Protein AF-Q98S32-F1 (afdb_monomer_lite)

Foldseek 3Di:
DWDDKDWDFDFAQAWDQDPPPRDIDGGRDTFTWIWTFDDDPPWGKIKIWGADPPPRDIDIWIATVVVRDIGD

Structure (mmCIF, N/CA/C/O backbone):
data_AF-Q98S32-F1
#
_entry.id   AF-Q98S32-F1
#
loop_
_atom_site.group_PDB
_atom_site.id
_atom_site.type_symbol
_atom_site.label_atom_id
_atom_site.label_alt_id
_atom_site.label_comp_id
_atom_site.label_asym_id
_atom_site.label_entity_id
_atom_site.label_seq_id
_atom_site.pdbx_PDB_ins_code
_atom_site.Cartn_x
_atom_site.Cartn_y
_atom_site.Cartn_z
_atom_site.occupancy
_atom_site.B_iso_or_equiv
_atom_site.auth_seq_id
_atom_site.auth_comp_id
_atom_site.auth_asym_id
_atom_site.auth_atom_id
_atom_site.pdbx_PDB_model_num
ATOM 1 N N . MET A 1 1 ? 15.930 8.601 1.135 1.00 52.06 1 MET A N 1
ATOM 2 C CA . MET A 1 1 ? 15.524 9.952 0.684 1.00 52.06 1 MET A CA 1
ATOM 3 C C . MET A 1 1 ? 14.208 9.840 -0.090 1.00 52.06 1 MET A C 1
ATOM 5 O O . MET A 1 1 ? 14.142 9.051 -1.026 1.00 52.06 1 MET A O 1
ATOM 9 N N . ILE A 1 2 ? 13.140 10.523 0.344 1.00 57.59 2 ILE A N 1
ATOM 10 C CA . ILE A 1 2 ? 11.811 10.482 -0.304 1.00 57.59 2 ILE A CA 1
ATOM 11 C C . ILE A 1 2 ? 11.684 11.717 -1.196 1.00 57.59 2 ILE A C 1
ATOM 13 O O . ILE A 1 2 ? 11.781 12.829 -0.696 1.00 57.59 2 ILE A O 1
ATOM 17 N N . ILE A 1 3 ? 11.466 11.526 -2.497 1.00 56.41 3 ILE A N 1
ATOM 18 C CA . ILE A 1 3 ? 11.623 12.603 -3.495 1.00 56.41 3 ILE A CA 1
ATOM 19 C C . ILE A 1 3 ? 10.335 13.400 -3.676 1.00 56.41 3 ILE A C 1
ATOM 21 O O . ILE A 1 3 ? 10.356 14.620 -3.766 1.00 56.41 3 ILE A O 1
ATOM 25 N N . LYS A 1 4 ? 9.194 12.710 -3.766 1.00 63.75 4 LYS A N 1
ATOM 26 C CA . LYS A 1 4 ? 7.880 13.326 -3.979 1.00 63.75 4 LYS A CA 1
ATOM 27 C C . LYS A 1 4 ? 6.822 12.515 -3.248 1.00 63.75 4 LYS A C 1
ATOM 29 O O . LYS A 1 4 ? 6.736 11.301 -3.437 1.00 63.75 4 LYS A O 1
ATOM 34 N N . LYS A 1 5 ? 6.016 13.206 -2.440 1.00 74.94 5 LYS A N 1
ATOM 35 C CA . LYS A 1 5 ? 4.801 12.668 -1.826 1.00 74.94 5 LYS A CA 1
ATOM 36 C C . LYS A 1 5 ? 3.611 13.146 -2.652 1.00 74.94 5 LYS A C 1
ATOM 38 O O . LYS A 1 5 ? 3.444 14.348 -2.836 1.00 74.94 5 LYS A O 1
ATOM 43 N N . LYS A 1 6 ? 2.784 12.233 -3.160 1.00 79.69 6 LYS A N 1
ATOM 44 C CA . LYS A 1 6 ? 1.529 12.587 -3.849 1.00 79.69 6 LYS A CA 1
ATOM 45 C C . LYS A 1 6 ? 0.353 11.914 -3.156 1.00 79.69 6 LYS A C 1
ATOM 47 O O . LYS A 1 6 ? 0.391 10.709 -2.921 1.00 79.69 6 LYS A O 1
ATOM 52 N N . LYS A 1 7 ? -0.695 12.680 -2.847 1.00 84.25 7 LYS A N 1
ATOM 53 C CA . LYS A 1 7 ? -1.979 12.130 -2.389 1.00 84.25 7 LYS A CA 1
ATOM 54 C C . LYS A 1 7 ? -2.739 11.595 -3.600 1.00 84.25 7 LYS A C 1
ATOM 56 O O . LYS A 1 7 ? -2.877 12.308 -4.591 1.00 84.25 7 LYS A O 1
ATOM 61 N N . ARG A 1 8 ? -3.203 10.347 -3.539 1.00 85.69 8 ARG A N 1
ATOM 62 C CA . ARG A 1 8 ? -4.028 9.720 -4.581 1.00 85.69 8 ARG A CA 1
ATOM 63 C C . ARG A 1 8 ? -5.054 8.781 -3.959 1.00 85.69 8 ARG A C 1
ATOM 65 O O . ARG A 1 8 ? -4.832 8.218 -2.887 1.00 85.69 8 ARG A O 1
ATOM 72 N N . ARG A 1 9 ? -6.167 8.589 -4.665 1.00 88.19 9 ARG A N 1
ATOM 73 C CA . ARG A 1 9 ? -7.081 7.481 -4.392 1.00 88.19 9 ARG A CA 1
ATOM 74 C C . ARG A 1 9 ? -6.449 6.211 -4.958 1.00 88.19 9 ARG A C 1
ATOM 76 O O . ARG A 1 9 ? -6.076 6.174 -6.126 1.00 88.19 9 ARG A O 1
ATOM 83 N N . LEU A 1 10 ? -6.270 5.213 -4.108 1.00 87.31 10 LEU A N 1
ATOM 84 C CA . LEU A 1 10 ? -5.574 3.963 -4.390 1.00 87.31 10 LEU A CA 1
ATOM 85 C C . LEU A 1 10 ? -6.542 2.804 -4.223 1.00 87.31 10 LEU A C 1
ATOM 87 O O . LEU A 1 10 ? -7.387 2.835 -3.333 1.00 87.31 10 LEU A O 1
ATOM 91 N N . MET A 1 11 ? -6.400 1.773 -5.042 1.00 89.75 11 MET A N 1
ATOM 92 C CA . MET A 1 11 ? -7.082 0.501 -4.832 1.00 89.75 11 MET A CA 1
ATOM 93 C C . MET A 1 11 ? -6.104 -0.473 -4.182 1.00 89.75 11 MET A C 1
ATOM 95 O O . MET A 1 11 ? -4.970 -0.584 -4.645 1.00 89.75 11 MET A O 1
ATOM 99 N N . LEU A 1 12 ? -6.514 -1.152 -3.110 1.00 87.69 12 LEU A N 1
ATOM 100 C CA . LEU A 1 12 ? -5.664 -2.153 -2.465 1.00 87.69 12 LEU A CA 1
ATOM 101 C C . LEU A 1 12 ? -5.481 -3.369 -3.392 1.00 87.69 12 LEU A C 1
ATOM 103 O O . LEU A 1 12 ? -6.482 -3.985 -3.767 1.00 87.69 12 LEU A O 1
ATOM 107 N N . PRO A 1 13 ? -4.241 -3.736 -3.761 1.00 86.94 13 PRO A N 1
ATOM 108 C CA . PRO A 1 13 ? -4.000 -4.849 -4.679 1.00 86.94 13 PRO A CA 1
ATOM 109 C C . PRO A 1 13 ? -4.117 -6.229 -4.010 1.00 86.94 13 PRO A C 1
ATOM 111 O O . PRO A 1 13 ? -4.281 -7.234 -4.699 1.00 86.94 13 PRO A O 1
ATOM 114 N N . PHE A 1 14 ? -4.087 -6.288 -2.677 1.00 87.38 14 PHE A N 1
ATOM 115 C CA . PHE A 1 14 ? -4.207 -7.499 -1.862 1.00 87.38 14 PHE A CA 1
ATOM 116 C C . PHE A 1 14 ? -4.814 -7.168 -0.491 1.00 87.38 14 PHE A C 1
ATOM 118 O O . PHE A 1 14 ? -4.985 -5.997 -0.143 1.00 87.38 14 PHE A O 1
ATOM 125 N N . ASP A 1 15 ? -5.129 -8.206 0.281 1.00 87.94 15 ASP A N 1
ATOM 126 C CA . ASP A 1 15 ? -5.660 -8.088 1.638 1.00 87.94 15 ASP A CA 1
ATOM 127 C C . ASP A 1 15 ? -4.592 -7.590 2.625 1.00 87.94 15 ASP A C 1
ATOM 129 O O . ASP A 1 15 ? -3.552 -8.227 2.865 1.00 87.94 15 ASP A O 1
ATOM 133 N N . VAL A 1 16 ? -4.865 -6.438 3.237 1.00 87.38 16 VAL A N 1
ATOM 134 C CA . VAL A 1 16 ? -3.969 -5.799 4.203 1.00 87.38 16 VAL A CA 1
ATOM 135 C C . VAL A 1 16 ? -4.577 -5.840 5.596 1.00 87.38 16 VAL A C 1
ATOM 137 O O . VAL A 1 16 ? -5.435 -5.030 5.964 1.00 87.38 16 VAL A O 1
ATOM 140 N N . THR A 1 17 ? -4.057 -6.749 6.410 1.00 87.88 17 THR A N 1
ATOM 141 C CA . THR A 1 17 ? -4.358 -6.836 7.837 1.00 87.88 17 THR A CA 1
ATOM 142 C C . THR A 1 17 ? -3.644 -5.718 8.589 1.00 87.88 17 THR A C 1
ATOM 144 O O . THR A 1 17 ? -2.418 -5.610 8.559 1.00 87.88 17 THR A O 1
ATOM 147 N N . CYS A 1 18 ? -4.403 -4.869 9.278 1.00 86.56 18 CYS A N 1
ATOM 148 C CA . CYS A 1 18 ? -3.831 -3.853 10.147 1.00 86.56 18 CYS A CA 1
ATOM 149 C C . CYS A 1 18 ? -3.167 -4.528 11.352 1.00 86.56 18 CYS A C 1
ATOM 151 O O . CYS A 1 18 ? -3.843 -5.198 12.126 1.00 86.56 18 CYS A O 1
ATOM 153 N N . LYS A 1 19 ? -1.866 -4.297 11.562 1.00 83.62 19 LYS A N 1
ATOM 154 C CA . LYS A 1 19 ? -1.125 -4.874 12.700 1.00 83.62 19 LYS A CA 1
ATOM 155 C C . LYS A 1 19 ? -1.676 -4.451 14.070 1.00 83.62 19 LYS A C 1
ATOM 157 O O . LYS A 1 19 ? -1.476 -5.157 15.045 1.00 83.62 19 LYS A O 1
ATOM 162 N N . LEU A 1 20 ? -2.372 -3.312 14.142 1.00 85.38 20 LEU A N 1
ATOM 163 C CA . LEU A 1 20 ? -2.794 -2.708 15.410 1.00 85.38 20 LEU A CA 1
ATOM 164 C C . LEU A 1 20 ? -4.203 -3.114 15.839 1.00 85.38 20 LEU A C 1
ATOM 166 O O . LEU A 1 20 ? -4.408 -3.458 16.992 1.00 85.38 20 LEU A O 1
ATOM 170 N N . CYS A 1 21 ? -5.177 -3.078 14.930 1.00 87.81 21 CYS A N 1
ATOM 171 C CA . CYS A 1 21 ? -6.561 -3.454 15.249 1.00 87.81 21 CYS A CA 1
ATOM 172 C C . CYS A 1 21 ? -6.963 -4.815 14.674 1.00 87.81 21 CYS A C 1
ATOM 174 O O . CYS A 1 21 ? -8.139 -5.157 14.710 1.00 87.81 21 CYS A O 1
ATOM 176 N N . LYS A 1 22 ? -6.016 -5.546 14.064 1.00 87.62 22 LYS A N 1
ATOM 177 C CA . LYS A 1 22 ? -6.226 -6.824 13.359 1.00 87.62 22 LYS A CA 1
ATOM 178 C C . LYS A 1 22 ? -7.294 -6.779 12.253 1.00 87.62 22 LYS A C 1
ATOM 180 O O . LYS A 1 22 ? -7.603 -7.799 11.649 1.00 87.62 22 LYS A O 1
ATOM 185 N N . PHE A 1 23 ? -7.817 -5.594 11.927 1.00 87.88 23 PHE A N 1
ATOM 186 C CA . PHE A 1 23 ? -8.828 -5.416 10.894 1.00 87.88 23 PHE A CA 1
ATOM 187 C C . PHE A 1 23 ? -8.245 -5.741 9.522 1.00 87.88 23 PHE A C 1
ATOM 189 O O . PHE A 1 23 ? -7.220 -5.171 9.128 1.00 87.88 23 PHE A O 1
ATOM 196 N N . ASN A 1 24 ? -8.915 -6.617 8.778 1.00 88.19 24 ASN A N 1
ATOM 197 C CA . ASN A 1 24 ? -8.511 -6.957 7.424 1.00 88.19 24 ASN A CA 1
ATOM 198 C C . ASN A 1 24 ? -9.119 -5.974 6.413 1.00 88.19 24 ASN A C 1
ATOM 200 O O . ASN A 1 24 ? -10.333 -5.936 6.205 1.00 88.19 24 ASN A O 1
ATOM 204 N N . ASN A 1 25 ? -8.278 -5.165 5.767 1.00 86.69 25 ASN A N 1
ATOM 205 C CA . ASN A 1 25 ? -8.708 -4.350 4.637 1.00 86.69 25 ASN A CA 1
ATOM 206 C C . ASN A 1 25 ? -8.676 -5.219 3.382 1.00 86.69 25 ASN A C 1
ATOM 208 O O . ASN A 1 25 ? -7.599 -5.534 2.880 1.00 86.69 25 ASN A O 1
ATOM 212 N N . LYS A 1 26 ? -9.862 -5.574 2.885 1.00 89.38 26 LYS A N 1
ATOM 213 C CA . LYS A 1 26 ? -10.020 -6.418 1.699 1.00 89.38 26 LYS A CA 1
ATOM 214 C C . LYS A 1 26 ? -9.401 -5.786 0.442 1.00 89.38 26 LYS A C 1
ATOM 216 O O . LYS A 1 26 ? -9.483 -4.566 0.242 1.00 89.38 26 LYS A O 1
ATOM 221 N N . LYS A 1 27 ? -8.847 -6.632 -0.426 1.00 90.81 27 LYS A N 1
ATOM 222 C CA . LYS A 1 27 ? -8.433 -6.338 -1.802 1.00 90.81 27 LYS A CA 1
ATOM 223 C C . LYS A 1 27 ? -9.556 -5.626 -2.562 1.00 90.81 27 LYS A C 1
ATOM 225 O O . LYS A 1 27 ? -10.737 -5.854 -2.317 1.00 90.81 27 LYS A O 1
ATOM 230 N N . GLY A 1 28 ? -9.195 -4.728 -3.477 1.00 89.50 28 GLY A N 1
ATOM 231 C CA . GLY A 1 28 ? -10.146 -3.963 -4.291 1.00 89.50 28 GLY A CA 1
ATOM 232 C C . GLY A 1 28 ? -10.747 -2.744 -3.583 1.00 89.50 28 GLY A C 1
ATOM 233 O O . GLY A 1 28 ? -11.347 -1.883 -4.228 1.00 89.50 28 GLY A O 1
ATOM 234 N N . ARG A 1 29 ? -10.552 -2.594 -2.265 1.00 88.62 29 ARG A N 1
ATOM 235 C CA . ARG A 1 29 ? -11.041 -1.419 -1.536 1.00 88.62 29 ARG A CA 1
ATOM 236 C C . ARG A 1 29 ? -10.308 -0.159 -1.994 1.00 88.62 29 ARG A C 1
ATOM 238 O O . ARG A 1 29 ? -9.077 -0.095 -1.968 1.00 88.62 29 ARG A O 1
ATOM 245 N N . LYS A 1 30 ? -11.075 0.869 -2.370 1.00 89.75 30 LYS A N 1
ATOM 246 C CA . LYS A 1 30 ? -10.549 2.200 -2.698 1.00 89.75 30 LYS A CA 1
ATOM 247 C C . LYS A 1 30 ? -10.292 2.986 -1.411 1.00 89.75 30 LYS A C 1
ATOM 249 O O . LYS A 1 30 ? -11.216 3.229 -0.639 1.00 89.75 30 LYS A O 1
ATOM 254 N N . VAL A 1 31 ? -9.054 3.415 -1.198 1.00 88.56 31 VAL A N 1
ATOM 255 C CA . VAL A 1 31 ? -8.607 4.184 -0.032 1.00 88.56 31 VAL A CA 1
ATOM 256 C C . VAL A 1 31 ? -7.910 5.464 -0.474 1.00 88.56 31 VAL A C 1
ATOM 258 O O . VAL A 1 31 ? -7.233 5.499 -1.499 1.00 88.56 31 VAL A O 1
ATOM 261 N N . ASN A 1 32 ? -8.053 6.533 0.305 1.00 88.44 32 ASN A N 1
ATOM 262 C CA . ASN A 1 32 ? -7.227 7.720 0.116 1.00 88.44 32 ASN A CA 1
ATOM 263 C C . ASN A 1 32 ? -5.874 7.474 0.779 1.00 88.44 32 ASN A C 1
ATOM 265 O O . ASN A 1 32 ? -5.805 7.172 1.973 1.00 88.44 32 ASN A O 1
ATOM 269 N N . GLY A 1 33 ? -4.806 7.592 -0.001 1.00 88.69 33 GLY A N 1
ATOM 270 C CA . GLY A 1 33 ? -3.463 7.325 0.473 1.00 88.69 33 GLY A CA 1
ATOM 271 C C . GLY A 1 33 ? -2.422 8.256 -0.121 1.00 88.69 33 GLY A C 1
ATOM 272 O O . GLY A 1 33 ? -2.706 9.150 -0.922 1.00 88.69 33 GLY A O 1
ATOM 273 N N . MET A 1 34 ? -1.193 8.058 0.323 1.00 87.69 34 MET A N 1
ATOM 274 C CA . MET A 1 34 ? -0.019 8.771 -0.144 1.00 87.69 34 MET A CA 1
ATOM 275 C C . MET A 1 34 ? 0.931 7.794 -0.810 1.00 87.69 34 MET A C 1
ATOM 277 O O . MET A 1 34 ? 1.176 6.709 -0.292 1.00 87.69 34 MET A O 1
ATOM 281 N N . ILE A 1 35 ? 1.479 8.207 -1.944 1.00 86.12 35 ILE A N 1
ATOM 282 C CA . ILE A 1 35 ? 2.497 7.462 -2.670 1.00 86.12 35 ILE A CA 1
ATOM 283 C C . ILE A 1 35 ? 3.814 8.211 -2.527 1.00 86.12 35 ILE A C 1
ATOM 285 O O . ILE A 1 35 ? 3.889 9.401 -2.855 1.00 86.12 35 ILE A O 1
ATOM 289 N N . ASN A 1 36 ? 4.842 7.496 -2.085 1.00 84.06 36 ASN A N 1
ATOM 290 C CA . ASN A 1 36 ? 6.206 7.986 -1.976 1.00 84.06 36 ASN A CA 1
ATOM 291 C C . ASN A 1 36 ? 7.100 7.158 -2.903 1.00 84.06 36 ASN A C 1
ATOM 293 O O . ASN A 1 36 ? 7.235 5.951 -2.713 1.00 84.06 36 ASN A O 1
ATOM 297 N N . LYS A 1 37 ? 7.730 7.802 -3.890 1.00 79.81 37 LYS A N 1
ATOM 298 C CA . LYS A 1 37 ? 8.761 7.150 -4.711 1.00 79.81 37 LYS A CA 1
ATOM 299 C C . LYS A 1 37 ? 10.069 7.093 -3.918 1.00 79.81 37 LYS A C 1
ATOM 301 O O . LYS A 1 37 ? 10.547 8.136 -3.457 1.00 79.81 37 LYS A O 1
ATOM 306 N N . LEU A 1 38 ? 10.625 5.896 -3.758 1.00 76.56 38 LEU A N 1
ATOM 307 C CA . LEU A 1 38 ? 11.926 5.674 -3.138 1.00 76.56 38 LEU A CA 1
ATOM 308 C C . LEU A 1 38 ? 12.999 5.644 -4.237 1.00 76.56 38 LEU A C 1
ATOM 310 O O . LEU A 1 38 ? 12.892 4.886 -5.195 1.00 76.56 38 LEU A O 1
ATOM 314 N N . LEU A 1 39 ? 14.036 6.478 -4.110 1.00 65.31 39 LEU A N 1
ATOM 315 C CA . LEU A 1 39 ? 15.257 6.351 -4.916 1.00 65.31 39 LEU A CA 1
ATOM 316 C C . LEU A 1 39 ? 16.139 5.297 -4.243 1.00 65.31 39 LEU A C 1
ATOM 318 O O . LEU A 1 39 ? 16.871 5.608 -3.302 1.00 65.31 39 LEU A O 1
ATOM 322 N N . LYS A 1 40 ? 16.066 4.048 -4.704 1.00 64.81 40 LYS A N 1
ATOM 323 C CA . LYS A 1 40 ? 17.172 3.102 -4.532 1.00 64.81 40 LYS A CA 1
ATOM 324 C C . LYS A 1 40 ? 17.923 3.019 -5.851 1.00 64.81 40 LYS A C 1
ATOM 326 O O . LYS A 1 40 ? 17.303 2.989 -6.906 1.00 64.81 40 LYS A O 1
ATOM 331 N N . LYS A 1 41 ? 19.256 2.974 -5.770 1.00 57.53 41 LYS A N 1
ATOM 332 C CA . LYS A 1 41 ? 20.223 3.127 -6.876 1.00 57.53 41 LYS A CA 1
ATOM 333 C C . LYS A 1 41 ? 19.979 2.258 -8.131 1.00 57.53 41 LYS A C 1
ATOM 335 O O . LYS A 1 41 ? 20.634 2.509 -9.132 1.00 57.53 41 LYS A O 1
ATOM 340 N N . LYS A 1 42 ? 19.086 1.256 -8.096 1.00 58.31 42 LYS A N 1
ATOM 341 C CA . LYS A 1 42 ? 18.791 0.353 -9.226 1.00 58.31 42 LYS A CA 1
ATOM 342 C C . LYS A 1 42 ? 17.318 -0.067 -9.395 1.00 58.31 42 LYS A C 1
ATOM 344 O O . LYS A 1 42 ? 17.029 -0.733 -10.376 1.00 58.31 42 LYS A O 1
ATOM 349 N N . LEU A 1 43 ? 16.402 0.271 -8.476 1.00 61.16 43 LEU A N 1
ATOM 350 C CA . LEU A 1 43 ? 15.024 -0.255 -8.493 1.00 61.16 43 LEU A CA 1
ATOM 351 C C . LEU A 1 43 ? 13.992 0.837 -8.198 1.00 61.16 43 LEU A C 1
ATOM 353 O O . LEU A 1 43 ? 14.157 1.631 -7.263 1.00 61.16 43 LEU A O 1
ATOM 357 N N . SER A 1 44 ? 12.906 0.851 -8.971 1.00 67.50 44 SER A N 1
ATOM 358 C CA . SER A 1 44 ? 11.782 1.772 -8.794 1.00 67.50 44 SER A CA 1
ATOM 359 C C . SER A 1 44 ? 10.822 1.245 -7.725 1.00 67.50 44 SER A C 1
ATOM 361 O O . SER A 1 44 ? 9.764 0.688 -8.021 1.00 67.50 44 SER A O 1
ATOM 363 N N . GLU A 1 45 ? 11.192 1.427 -6.457 1.00 78.50 45 GLU A N 1
ATOM 364 C CA . GLU A 1 45 ? 10.338 1.090 -5.317 1.00 78.50 45 GLU A CA 1
ATOM 365 C C . GLU A 1 45 ? 9.349 2.225 -5.000 1.00 78.50 45 GLU A C 1
ATOM 367 O O . GLU A 1 45 ? 9.706 3.406 -4.902 1.00 78.50 45 GLU A O 1
ATOM 372 N N . TYR A 1 46 ? 8.085 1.864 -4.792 1.00 80.44 46 TYR A N 1
ATOM 373 C CA . TYR A 1 46 ? 7.028 2.774 -4.365 1.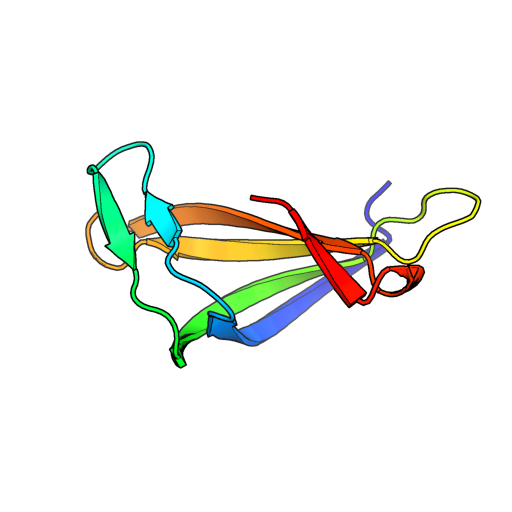00 80.44 46 TYR A CA 1
ATOM 374 C C . TYR A 1 46 ? 6.512 2.342 -3.002 1.00 80.44 46 TYR A C 1
ATOM 376 O O . TYR A 1 46 ? 6.140 1.190 -2.794 1.00 80.44 46 TYR A O 1
ATOM 384 N N . LEU A 1 47 ? 6.476 3.289 -2.074 1.00 84.12 47 L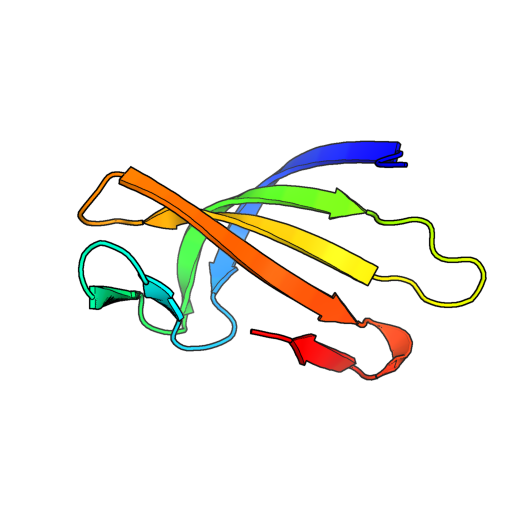EU A N 1
ATOM 385 C CA . LEU A 1 47 ? 5.934 3.095 -0.743 1.00 84.12 47 LEU A CA 1
ATOM 386 C C . LEU A 1 47 ? 4.572 3.774 -0.661 1.00 84.12 47 LEU A C 1
ATOM 388 O O . LEU A 1 47 ? 4.452 4.994 -0.805 1.00 84.12 47 LEU A O 1
ATOM 392 N N . PHE A 1 48 ? 3.546 2.967 -0.437 1.00 86.25 48 PHE A N 1
ATOM 393 C CA . PHE A 1 48 ? 2.168 3.408 -0.326 1.00 86.25 48 PHE A CA 1
ATOM 394 C C . PHE 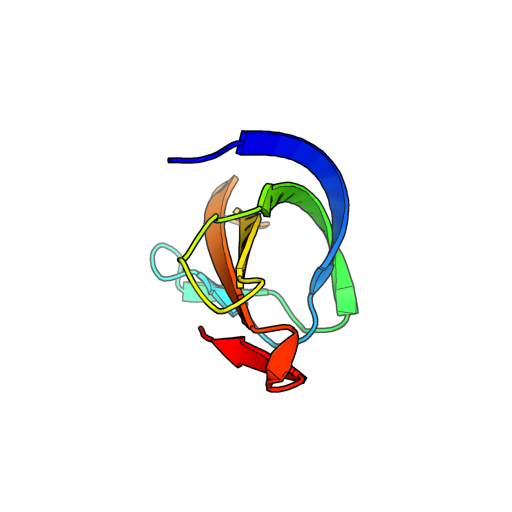A 1 48 ? 1.778 3.479 1.141 1.00 86.25 48 PHE A C 1
ATOM 396 O O . PHE A 1 48 ? 2.040 2.553 1.900 1.00 86.25 48 PHE A O 1
ATOM 403 N N . TYR A 1 49 ? 1.122 4.565 1.531 1.00 87.69 49 TYR A N 1
ATOM 404 C CA . TYR A 1 49 ? 0.561 4.762 2.862 1.00 87.69 49 TYR A CA 1
ATOM 405 C C . TYR A 1 49 ? -0.937 4.991 2.750 1.00 87.69 49 TYR A C 1
ATOM 407 O O . TYR A 1 49 ? -1.383 5.777 1.917 1.00 87.69 49 TYR A O 1
ATOM 415 N N . PHE A 1 50 ? -1.722 4.375 3.619 1.00 88.94 50 PHE A N 1
ATOM 416 C CA . PHE A 1 50 ? -3.158 4.610 3.720 1.00 88.94 50 PHE A CA 1
ATOM 417 C C . PHE A 1 50 ? -3.607 4.514 5.178 1.00 88.94 50 PHE A C 1
ATOM 419 O O . PHE A 1 50 ? -2.880 4.003 6.025 1.00 88.94 50 PHE A O 1
ATOM 426 N N . LYS A 1 51 ? -4.794 5.028 5.500 1.00 87.06 51 LYS A N 1
ATOM 427 C CA . LYS A 1 51 ? -5.362 4.890 6.847 1.00 87.06 51 LY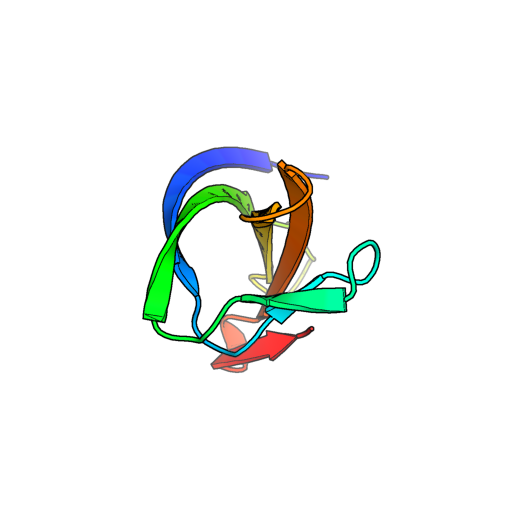S A CA 1
ATOM 428 C C . LYS A 1 51 ? -6.220 3.634 6.926 1.00 87.06 51 LYS A C 1
ATOM 430 O O . LYS A 1 51 ? -7.049 3.400 6.049 1.00 87.06 51 LYS A O 1
ATOM 435 N N . CYS A 1 52 ? -6.042 2.850 7.986 1.00 86.44 52 CYS A N 1
ATOM 436 C CA . CYS A 1 52 ? -6.929 1.737 8.297 1.00 86.44 52 CYS A CA 1
ATOM 437 C C . CYS A 1 52 ? -8.364 2.245 8.473 1.00 86.44 52 CYS A C 1
ATOM 439 O O . CYS A 1 52 ? -8.594 3.266 9.119 1.00 86.44 52 CYS A O 1
ATOM 441 N N . SER A 1 53 ? -9.326 1.502 7.932 1.00 84.00 53 SER A N 1
ATOM 442 C CA . SER A 1 53 ? -10.740 1.884 7.981 1.00 84.00 53 SER A CA 1
ATOM 443 C C . SER A 1 53 ? -11.326 1.858 9.395 1.00 84.00 53 SER A C 1
ATOM 445 O O . SER A 1 53 ? -12.236 2.626 9.677 1.00 84.00 53 SER A O 1
ATOM 447 N N . ASN A 1 54 ? -10.794 0.999 10.272 1.00 87.31 54 ASN A N 1
ATOM 448 C CA . ASN A 1 54 ? -11.274 0.847 11.644 1.00 87.31 54 ASN A CA 1
ATOM 449 C C . ASN A 1 54 ? -10.552 1.815 12.598 1.00 87.31 54 ASN A C 1
ATOM 451 O O . ASN A 1 54 ? -11.132 2.765 13.108 1.00 87.31 54 ASN A O 1
ATOM 455 N N . CYS A 1 55 ? -9.237 1.646 12.778 1.00 87.31 55 CYS A N 1
ATOM 456 C CA . CYS A 1 55 ? -8.488 2.412 13.780 1.00 87.31 55 CYS A CA 1
ATOM 457 C C . CYS A 1 55 ? -7.905 3.742 13.278 1.00 87.31 55 CYS A C 1
ATOM 459 O O . CYS A 1 55 ? -7.207 4.415 14.032 1.00 87.31 55 CYS A O 1
ATOM 461 N N . LYS A 1 56 ? -8.107 4.104 12.001 1.00 85.12 56 LYS A N 1
ATOM 462 C CA . LYS A 1 56 ? -7.566 5.317 11.344 1.00 85.12 56 LYS A CA 1
ATOM 463 C C . LYS A 1 56 ? -6.034 5.466 11.374 1.00 85.12 56 LYS A C 1
ATOM 465 O O . LYS A 1 56 ? -5.514 6.449 10.839 1.00 85.12 56 LYS A O 1
ATOM 470 N N . LYS A 1 57 ? -5.301 4.496 11.932 1.00 85.69 57 LYS A N 1
ATOM 471 C CA . LYS A 1 57 ? -3.833 4.470 11.958 1.00 85.69 57 LYS A CA 1
ATOM 472 C C . LYS A 1 57 ? -3.266 4.182 10.569 1.00 85.69 57 LYS A C 1
ATOM 474 O O . LYS A 1 57 ? -3.921 3.550 9.737 1.00 85.69 57 LYS A O 1
ATOM 479 N N . SER A 1 58 ? -2.055 4.665 10.315 1.00 83.12 58 SER A N 1
ATOM 480 C CA . SER A 1 58 ? -1.357 4.458 9.049 1.00 83.12 58 SER A CA 1
ATOM 481 C C . SER A 1 58 ? -0.978 2.987 8.862 1.00 83.12 58 SER A C 1
ATOM 483 O O . SER A 1 58 ? -0.385 2.352 9.728 1.00 83.12 58 SER A O 1
ATOM 485 N N . CYS A 1 59 ? -1.326 2.449 7.704 1.00 84.56 59 CYS A N 1
ATOM 486 C CA . CYS A 1 59 ? -0.827 1.198 7.159 1.00 84.56 59 CYS A CA 1
ATOM 487 C C . CYS A 1 59 ? -0.024 1.526 5.904 1.00 84.56 59 CYS A C 1
ATOM 489 O O . CYS A 1 59 ? -0.279 2.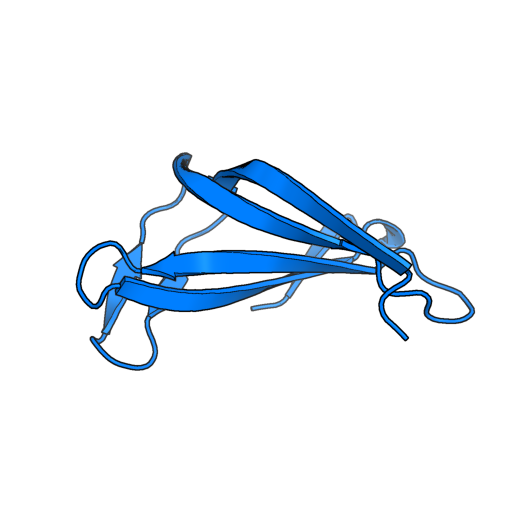532 5.236 1.00 84.56 59 CYS A O 1
ATOM 491 N N . ASN A 1 60 ? 0.954 0.693 5.589 1.00 84.69 60 ASN A N 1
ATOM 492 C CA . ASN A 1 60 ? 1.780 0.866 4.413 1.00 84.69 60 ASN A CA 1
ATOM 493 C C . ASN A 1 60 ? 2.038 -0.465 3.719 1.00 84.69 60 ASN A C 1
ATOM 495 O O . ASN A 1 60 ? 1.874 -1.528 4.308 1.00 84.69 60 ASN A O 1
ATOM 499 N N . PHE A 1 61 ? 2.394 -0.376 2.446 1.00 83.56 61 PHE A N 1
ATOM 500 C CA . PHE A 1 61 ? 2.913 -1.494 1.677 1.00 83.56 61 PHE A CA 1
ATOM 501 C C . PHE A 1 61 ? 3.914 -0.986 0.647 1.00 83.56 61 PHE A C 1
ATOM 503 O O . PHE A 1 61 ? 3.847 0.166 0.201 1.00 83.56 61 PHE A O 1
ATOM 510 N N . LEU A 1 62 ? 4.853 -1.851 0.284 1.00 83.75 62 LEU A N 1
ATOM 511 C CA . LEU A 1 62 ? 5.873 -1.577 -0.713 1.00 83.75 62 LEU A CA 1
ATOM 512 C C . LEU A 1 62 ? 5.495 -2.234 -2.034 1.00 83.75 62 LEU A C 1
ATOM 514 O O . LEU A 1 62 ? 4.839 -3.271 -2.095 1.00 83.75 62 LEU A O 1
ATOM 518 N N . THR A 1 63 ? 5.901 -1.612 -3.126 1.00 79.94 63 THR A N 1
ATOM 519 C CA . THR A 1 63 ? 5.778 -2.176 -4.467 1.00 79.94 63 THR A CA 1
ATOM 520 C C . THR A 1 63 ? 7.112 -2.040 -5.157 1.00 79.94 63 THR A C 1
ATOM 522 O O . THR A 1 63 ? 7.692 -0.954 -5.167 1.00 79.94 63 THR A O 1
ATOM 525 N N . ASN A 1 64 ? 7.583 -3.137 -5.731 1.00 76.38 64 ASN A N 1
ATOM 526 C CA . ASN A 1 64 ? 8.746 -3.160 -6.594 1.00 76.38 64 ASN A CA 1
ATOM 527 C C . ASN A 1 64 ? 8.251 -3.294 -8.039 1.00 76.38 64 ASN A C 1
ATOM 529 O O . ASN A 1 64 ? 7.714 -4.340 -8.407 1.00 76.38 64 ASN A O 1
ATOM 533 N N . ILE A 1 65 ? 8.385 -2.221 -8.828 1.00 70.62 65 ILE A N 1
ATOM 534 C CA . ILE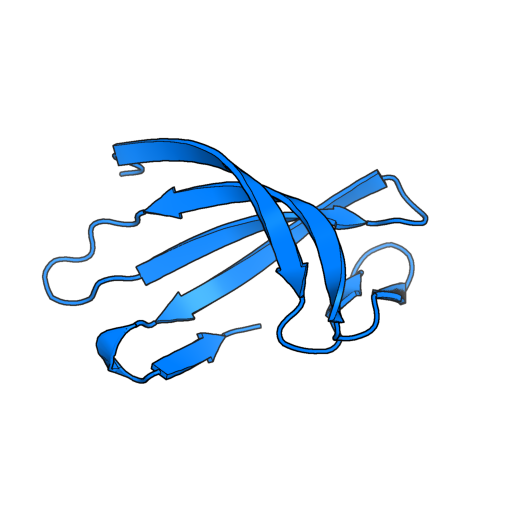 A 1 65 ? 7.909 -2.207 -10.219 1.00 70.62 65 ILE A CA 1
ATOM 535 C C . ILE A 1 65 ? 8.699 -3.192 -11.078 1.00 70.62 65 ILE A C 1
ATOM 537 O O . ILE A 1 65 ? 8.097 -3.905 -11.869 1.00 70.62 65 ILE A O 1
ATOM 541 N N . ASP A 1 66 ? 10.011 -3.288 -10.878 1.00 68.50 66 ASP A N 1
ATOM 542 C CA . ASP A 1 66 ? 10.885 -4.102 -11.728 1.00 68.50 66 ASP A CA 1
ATOM 543 C C . ASP A 1 66 ? 10.590 -5.605 -11.604 1.00 68.50 66 ASP A C 1
ATOM 545 O O . ASP A 1 66 ? 10.815 -6.369 -12.536 1.00 68.50 66 ASP A O 1
ATOM 549 N N . LYS A 1 67 ? 10.042 -6.033 -10.460 1.00 68.31 67 LYS A N 1
ATOM 550 C CA . LYS A 1 67 ? 9.597 -7.417 -10.231 1.00 68.31 67 LYS A CA 1
ATOM 551 C C . LYS A 1 67 ? 8.088 -7.612 -10.392 1.00 68.31 67 LYS A C 1
ATOM 553 O O . LYS A 1 67 ? 7.619 -8.726 -10.189 1.00 68.31 67 LYS A O 1
ATOM 558 N N . PHE A 1 68 ? 7.324 -6.550 -10.671 1.00 65.56 68 PHE A N 1
ATOM 559 C CA . PHE A 1 68 ? 5.853 -6.541 -10.617 1.00 65.56 68 PHE A CA 1
ATOM 560 C C . PHE A 1 68 ? 5.284 -7.184 -9.335 1.00 65.56 68 PHE A C 1
ATOM 562 O O . PHE A 1 68 ? 4.222 -7.805 -9.339 1.00 65.56 68 PHE A O 1
ATOM 569 N N . GLN A 1 69 ? 5.997 -7.037 -8.214 1.00 68.00 69 GLN A N 1
ATOM 570 C CA . GLN A 1 69 ? 5.674 -7.686 -6.944 1.00 68.00 69 GLN A CA 1
ATOM 571 C C . GLN A 1 69 ? 5.394 -6.653 -5.852 1.00 68.00 69 GLN A C 1
ATOM 573 O O . GLN A 1 69 ? 6.083 -5.636 -5.714 1.00 68.00 69 GLN A O 1
ATOM 578 N N . TYR A 1 70 ? 4.382 -6.944 -5.037 1.00 64.81 70 TYR A N 1
ATOM 579 C CA . TYR A 1 70 ? 4.061 -6.183 -3.838 1.00 64.81 70 TYR A CA 1
ATOM 580 C C . TYR A 1 70 ? 4.681 -6.854 -2.609 1.00 64.81 70 TYR A C 1
ATOM 582 O O . TYR A 1 70 ? 4.564 -8.064 -2.442 1.00 64.81 70 TYR A O 1
ATOM 590 N N . ILE A 1 71 ? 5.315 -6.066 -1.740 1.00 68.38 71 ILE A N 1
ATOM 591 C CA . ILE A 1 71 ? 5.939 -6.533 -0.496 1.00 68.38 71 ILE A CA 1
ATOM 592 C C . ILE A 1 71 ? 5.119 -5.982 0.683 1.00 68.38 71 ILE A C 1
ATOM 594 O O . ILE A 1 71 ? 4.858 -4.774 0.747 1.00 68.38 71 ILE A O 1
ATOM 598 N N . LYS A 1 72 ? 4.672 -6.882 1.569 1.00 58.00 72 LYS A N 1
ATOM 599 C CA . LYS A 1 72 ? 3.770 -6.618 2.707 1.00 58.00 72 LYS A CA 1
ATOM 600 C C . LYS A 1 72 ? 4.526 -6.288 3.994 1.00 58.00 72 LYS A C 1
ATOM 602 O O . LYS A 1 72 ? 5.586 -6.901 4.229 1.00 58.00 72 LYS A O 1
#

pLDDT: mean 79.98, std 10.53, range [52.06, 90.81]

Sequence (72 aa):
MIIKKKKRRLMLPFDVTCKLCKFNNKKGRKVNGMINKLLKKKLSEYLFYFKCSNCKKSCNFLTNIDKFQYIK

Organism: Guillardia theta (NCBI:txid55529)

Secondary structure (DSSP, 8-state):
-EEEEEEEEEE-SS-EE-TTT--EE-TT-EEEEEEEEEEETTEEEEEEEEE-TTT--EEEEEEETTTTEEE-

Radius of gyration: 12.32 Å; chains: 1; bounding box: 32×21×27 Å